Protein AF-A0A3D3P6A2-F1 (afdb_monomer)

Nearest PDB structures (foldseek):
  2dxl-assembly1_A  TM=8.281E-01  e=1.195E-01  Klebsiella aerogenes
  3d03-assembly1_A  TM=8.119E-01  e=1.120E-01  Klebsiella aerogenes
  2hy1-assembly1_A-2  TM=7.190E-01  e=7.952E-01  Mycobacterium tuberculosis H37Rv
  2kkn-assembly1_A  TM=6.035E-01  e=4.714E-01  Thermotoga maritima
  3ck2-assembly1_A  TM=6.013E-01  e=6.123E-01  Streptococcus pneumoniae TIGR4

Sequence (104 aa):
HQPIAGPYAIDNAEEVQKILSKYSDKVVIAMNGHTHIDLLTEIGGVQYLHINSASYHWLGSKYAHESYPSEVHAKHSALKYTSPYREALFTALTFDPKNRKIIV

Secondary structure (DSSP, 8-state):
---SSSTT--TTHHHHHHHHHTTTTT---EEE-SS-S-EEEEETTEEEEE----SEEE--GGG----S-HHHHHH-GGGGGEEE-SS------EEETTTTEEE-

pLDDT: mean 92.56, std 5.18, range [72.38, 98.5]

Structure (mmCIF, N/CA/C/O backbone):
data_AF-A0A3D3P6A2-F1
#
_entry.id   AF-A0A3D3P6A2-F1
#
loop_
_atom_site.group_PDB
_atom_site.id
_atom_site.type_symbol
_atom_site.label_atom_id
_atom_site.label_alt_id
_atom_site.label_comp_id
_atom_site.label_asym_id
_atom_site.label_entity_id
_atom_site.label_seq_id
_atom_site.pdbx_PDB_ins_code
_atom_site.Cartn_x
_atom_site.Cartn_y
_atom_site.Cartn_z
_atom_site.occupancy
_atom_site.B_iso_or_equiv
_atom_site.auth_seq_id
_atom_site.auth_comp_id
_atom_site.auth_asym_id
_atom_site.auth_atom_id
_atom_site.pdbx_PDB_model_num
ATOM 1 N N . HIS A 1 1 ? -1.151 6.816 2.078 1.00 81.62 1 HIS A N 1
ATOM 2 C CA . HIS A 1 1 ? -0.308 6.255 1.000 1.00 81.62 1 HIS A CA 1
ATOM 3 C C . HIS A 1 1 ? 0.888 5.536 1.605 1.00 81.62 1 HIS A C 1
ATOM 5 O O . HIS A 1 1 ? 0.892 4.317 1.517 1.00 81.62 1 HIS A O 1
ATOM 11 N N . GLN A 1 2 ? 1.811 6.243 2.275 1.00 92.50 2 GLN A N 1
ATOM 12 C CA . GLN A 1 2 ? 2.878 5.621 3.073 1.00 92.50 2 GLN A CA 1
ATOM 13 C C . GLN A 1 2 ? 2.297 4.782 4.228 1.00 92.50 2 GLN A C 1
ATOM 15 O O . GLN A 1 2 ? 1.266 5.183 4.786 1.00 92.50 2 GLN A O 1
ATOM 20 N N . PRO A 1 3 ? 2.924 3.656 4.600 1.00 94.56 3 PRO A N 1
ATOM 21 C CA . PRO A 1 3 ? 2.510 2.873 5.754 1.00 94.56 3 PRO A CA 1
ATOM 22 C C . PRO A 1 3 ? 2.682 3.583 7.096 1.00 94.56 3 PRO A C 1
ATOM 24 O O . PRO A 1 3 ? 3.611 4.361 7.303 1.00 94.56 3 PRO A O 1
ATOM 27 N N . ILE A 1 4 ? 1.786 3.261 8.029 1.00 96.31 4 ILE A N 1
ATOM 28 C CA . ILE A 1 4 ? 1.885 3.640 9.450 1.00 96.31 4 ILE A CA 1
ATOM 29 C C . ILE A 1 4 ? 2.440 2.472 10.278 1.00 96.31 4 ILE A C 1
ATOM 31 O O . ILE A 1 4 ? 2.986 2.683 11.351 1.00 96.31 4 ILE A O 1
ATOM 35 N N . ALA A 1 5 ? 2.318 1.242 9.784 1.00 96.38 5 ALA A N 1
ATOM 36 C CA . ALA A 1 5 ? 2.850 0.024 10.381 1.00 96.38 5 ALA A CA 1
ATOM 37 C C . ALA A 1 5 ? 3.531 -0.804 9.285 1.00 96.38 5 ALA A C 1
ATOM 39 O O . ALA A 1 5 ? 3.327 -0.533 8.105 1.00 96.38 5 ALA A O 1
ATOM 40 N N . GLY A 1 6 ? 4.325 -1.805 9.664 1.00 93.94 6 GLY A N 1
ATOM 41 C CA . GLY A 1 6 ? 4.994 -2.678 8.700 1.00 93.94 6 GLY A CA 1
ATOM 42 C C . GLY A 1 6 ? 6.211 -2.034 8.013 1.00 93.94 6 GLY A C 1
ATOM 43 O O . GLY A 1 6 ? 6.783 -1.070 8.527 1.00 93.94 6 GLY A O 1
ATOM 44 N N . PRO A 1 7 ? 6.667 -2.601 6.881 1.00 93.88 7 PRO A N 1
ATOM 45 C CA . PRO A 1 7 ? 7.880 -2.149 6.208 1.00 93.88 7 PRO A CA 1
ATOM 46 C C . PRO A 1 7 ? 7.700 -0.751 5.609 1.00 93.88 7 PRO A C 1
ATOM 48 O O . PRO A 1 7 ? 6.609 -0.397 5.171 1.00 93.8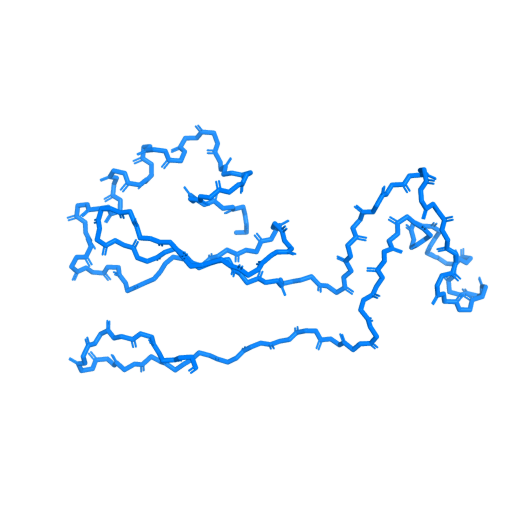8 7 PRO A O 1
ATOM 51 N N . TYR A 1 8 ? 8.788 0.023 5.552 1.00 92.69 8 TYR A N 1
ATOM 52 C CA . TYR A 1 8 ? 8.804 1.389 5.010 1.00 92.69 8 TYR A CA 1
ATOM 53 C C . TYR A 1 8 ? 7.763 2.320 5.654 1.00 92.69 8 TYR A C 1
ATOM 55 O O . TYR A 1 8 ? 7.171 3.155 4.974 1.00 92.69 8 TYR A O 1
ATOM 63 N N . ALA A 1 9 ? 7.498 2.175 6.953 1.00 95.88 9 ALA A N 1
ATOM 64 C CA . ALA A 1 9 ? 6.597 3.084 7.648 1.00 95.88 9 ALA A CA 1
ATOM 65 C C . ALA A 1 9 ? 7.146 4.524 7.682 1.00 95.88 9 ALA A C 1
ATOM 67 O O . ALA A 1 9 ? 8.345 4.748 7.527 1.00 95.88 9 ALA A O 1
ATOM 68 N N . ILE A 1 10 ? 6.256 5.496 7.888 1.00 96.62 10 ILE A N 1
ATOM 69 C CA . ILE A 1 10 ? 6.631 6.891 8.164 1.00 96.62 10 ILE A CA 1
ATOM 70 C C . ILE A 1 10 ? 7.545 6.996 9.395 1.00 96.62 10 ILE A C 1
ATOM 72 O O . ILE A 1 10 ? 7.416 6.214 10.337 1.00 96.62 10 ILE A O 1
ATOM 76 N N . ASP A 1 11 ? 8.406 8.013 9.423 1.00 97.88 11 ASP A N 1
ATOM 77 C CA . ASP A 1 11 ? 9.425 8.179 10.472 1.00 97.88 11 ASP A CA 1
ATOM 78 C C . ASP A 1 11 ? 8.842 8.253 11.893 1.00 97.88 11 ASP A C 1
ATOM 80 O O . ASP A 1 11 ? 9.443 7.760 12.845 1.00 97.88 11 ASP A O 1
ATOM 84 N N . ASN A 1 12 ? 7.647 8.829 12.053 1.00 97.94 12 ASN A N 1
ATOM 85 C CA . ASN A 1 12 ? 6.952 8.943 13.338 1.00 97.94 12 ASN A CA 1
ATOM 86 C C . ASN A 1 12 ? 5.840 7.893 13.529 1.00 97.94 12 ASN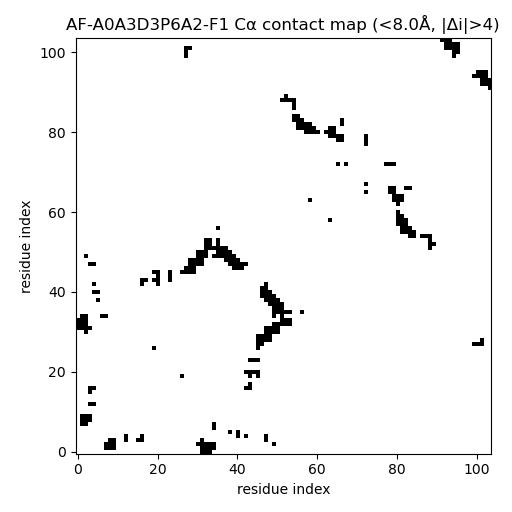 A C 1
ATOM 88 O O . ASN A 1 12 ? 4.870 8.131 14.253 1.00 97.94 12 ASN A O 1
ATOM 92 N N . ALA A 1 13 ? 5.970 6.723 12.894 1.00 97.62 13 ALA A N 1
ATOM 93 C CA . ALA A 1 13 ? 4.988 5.640 12.937 1.00 97.62 13 ALA A CA 1
ATOM 94 C C . ALA A 1 13 ? 4.536 5.289 14.362 1.00 97.62 13 ALA A C 1
ATOM 96 O O . ALA A 1 13 ? 3.336 5.223 14.622 1.00 97.62 13 ALA A O 1
ATOM 97 N N . GLU A 1 14 ? 5.469 5.133 15.303 1.00 97.94 14 GLU A N 1
ATOM 98 C CA . GLU A 1 14 ? 5.141 4.788 16.691 1.00 97.94 14 GLU A CA 1
ATOM 99 C C . GLU A 1 14 ? 4.285 5.851 17.395 1.00 97.94 14 GLU A C 1
ATOM 101 O O . GLU A 1 14 ? 3.417 5.521 18.204 1.00 97.94 14 GLU A O 1
ATOM 106 N N . GLU A 1 15 ? 4.512 7.135 17.111 1.00 98.50 15 GLU A N 1
ATOM 107 C CA . GLU A 1 15 ? 3.727 8.227 17.689 1.00 98.50 15 GLU A CA 1
ATOM 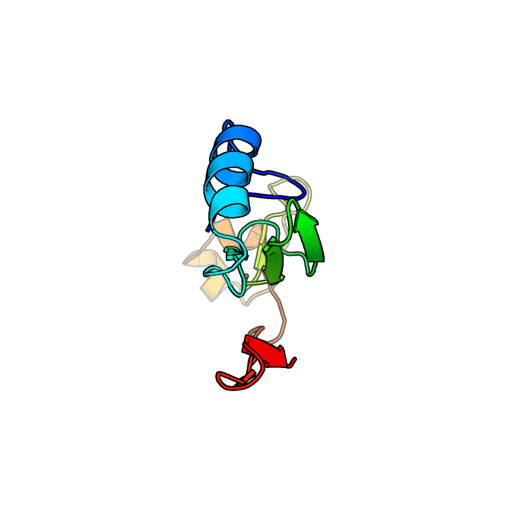108 C C . GLU A 1 15 ? 2.287 8.178 17.173 1.00 98.50 15 GLU A C 1
ATOM 110 O O . GLU A 1 15 ? 1.331 8.200 17.954 1.00 98.50 15 GLU A O 1
ATOM 115 N N . VAL A 1 16 ? 2.130 8.020 15.858 1.00 97.81 16 VAL A N 1
ATOM 116 C CA . VAL A 1 16 ? 0.818 7.901 15.218 1.00 97.81 16 VAL A CA 1
ATOM 117 C C . VAL A 1 16 ? 0.091 6.645 15.704 1.00 97.81 16 VAL A C 1
ATOM 119 O O . VAL A 1 16 ? -1.085 6.719 16.055 1.00 97.81 16 VAL A O 1
ATOM 122 N N . GLN A 1 17 ? 0.781 5.506 15.808 1.00 98.19 17 GLN A N 1
ATOM 123 C CA . GLN A 1 17 ? 0.226 4.266 16.360 1.00 98.19 17 GLN A CA 1
ATOM 124 C C . GLN A 1 17 ? -0.262 4.461 17.798 1.00 98.19 17 GLN A C 1
ATOM 126 O O . GLN A 1 17 ? -1.379 4.056 18.116 1.00 98.19 17 GLN A O 1
ATOM 131 N N . LYS A 1 18 ? 0.510 5.137 18.662 1.00 98.31 18 LYS A N 1
ATOM 132 C CA . LYS A 1 18 ? 0.088 5.456 20.038 1.0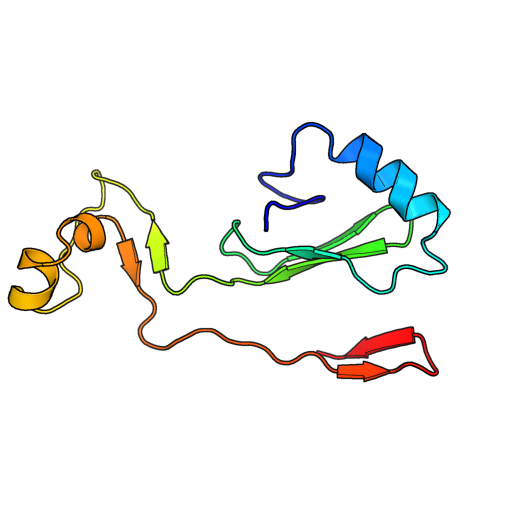0 98.31 18 LYS A CA 1
ATOM 133 C C . LYS A 1 18 ? -1.171 6.320 20.065 1.00 98.31 18 LYS A C 1
ATOM 135 O O . LYS A 1 18 ? -2.029 6.104 20.919 1.00 98.31 18 LYS A O 1
ATOM 140 N N . ILE A 1 19 ? -1.304 7.286 19.154 1.00 97.75 19 ILE A N 1
ATOM 141 C CA . ILE A 1 19 ? -2.513 8.117 19.044 1.00 97.75 19 ILE A CA 1
ATOM 142 C C . ILE A 1 19 ? -3.707 7.264 18.603 1.00 97.75 19 ILE A C 1
ATOM 144 O O . ILE A 1 19 ? -4.752 7.315 19.247 1.00 97.75 19 ILE A O 1
ATOM 148 N N . LEU A 1 20 ? -3.551 6.456 17.552 1.00 97.44 20 LEU A N 1
ATOM 149 C CA . LEU A 1 20 ? -4.624 5.617 17.010 1.00 97.44 20 LEU A CA 1
ATOM 150 C C . LEU A 1 20 ? -5.082 4.546 18.005 1.00 97.44 20 LEU A C 1
ATOM 152 O O . LEU A 1 20 ? -6.281 4.325 18.152 1.00 97.44 20 LEU A O 1
ATOM 156 N N . SER A 1 21 ? -4.149 3.953 18.750 1.00 97.44 21 SER A N 1
ATOM 157 C CA . SER A 1 21 ? -4.434 2.919 19.753 1.00 97.44 21 SER A CA 1
ATOM 158 C C . SER A 1 21 ? -5.369 3.413 20.863 1.00 97.44 21 SER A C 1
ATOM 160 O O . SER A 1 21 ? -6.192 2.647 21.359 1.00 97.44 21 SER A O 1
ATOM 162 N N . LYS A 1 22 ? -5.299 4.705 21.230 1.00 98.19 22 LYS A N 1
ATOM 163 C CA . LYS A 1 22 ? -6.209 5.327 22.219 1.00 98.19 22 LYS A CA 1
ATOM 164 C C . LYS A 1 22 ? -7.665 5.373 21.754 1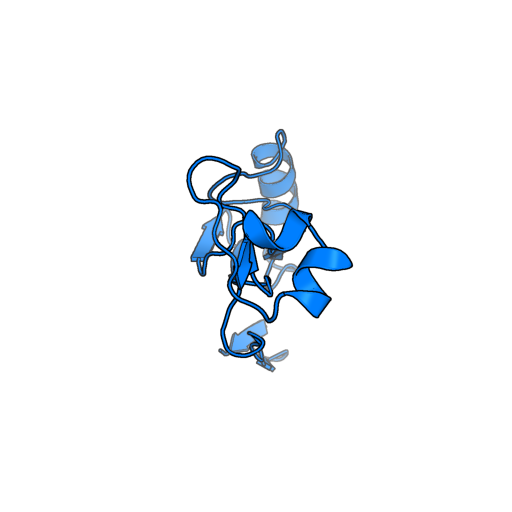.00 98.19 22 LYS A C 1
ATOM 166 O O . LYS A 1 22 ? -8.552 5.565 22.577 1.00 98.19 22 LYS A O 1
ATOM 171 N N . TYR A 1 23 ? -7.885 5.239 20.451 1.00 96.69 23 TYR A N 1
ATOM 172 C CA . TYR A 1 23 ? -9.189 5.271 19.804 1.00 96.69 23 TYR A CA 1
ATOM 173 C C . TYR A 1 23 ? -9.423 3.997 18.984 1.00 96.69 23 TYR A C 1
ATOM 175 O O . TYR A 1 23 ? -10.125 4.033 17.973 1.00 96.69 23 TYR A O 1
ATOM 183 N N . SER A 1 24 ? -8.829 2.867 19.379 1.00 95.38 24 SER A N 1
ATOM 184 C CA . SER A 1 24 ? -9.048 1.566 18.724 1.00 95.38 24 SER A CA 1
ATOM 185 C C . SER A 1 24 ? -10.522 1.151 18.754 1.00 95.38 24 SER A C 1
ATOM 187 O O . SER A 1 24 ? -11.034 0.543 17.820 1.00 95.38 24 SER A O 1
ATOM 189 N N . ASP A 1 25 ? -11.269 1.620 19.752 1.00 93.75 25 ASP A N 1
ATOM 190 C CA . ASP A 1 25 ? -12.723 1.532 19.822 1.00 93.75 25 ASP A CA 1
ATOM 191 C C . ASP A 1 25 ? -13.444 2.425 18.804 1.00 93.75 25 ASP A C 1
ATOM 193 O O . ASP A 1 25 ? -14.666 2.409 18.760 1.00 93.75 25 ASP A O 1
ATOM 197 N N . LYS A 1 26 ? -12.759 3.182 17.948 1.00 93.38 26 LYS A N 1
ATOM 198 C CA . LYS A 1 26 ? -13.349 4.026 16.888 1.00 93.38 26 LYS A CA 1
ATOM 199 C C . LYS A 1 26 ? -12.712 3.791 15.521 1.00 93.38 26 LYS A C 1
ATOM 201 O O . LYS A 1 26 ? -13.355 4.042 14.506 1.00 93.38 26 LYS A O 1
ATOM 206 N N . VAL A 1 27 ? -11.489 3.268 15.484 1.00 93.81 27 VAL A N 1
ATOM 207 C CA . VAL A 1 27 ? -10.771 2.931 14.253 1.00 93.81 27 VAL A CA 1
ATOM 208 C C . VAL A 1 27 ? -11.048 1.476 13.887 1.00 93.81 27 VAL A C 1
ATOM 210 O O . VAL A 1 27 ? -10.733 0.571 14.645 1.00 93.81 27 VAL A O 1
ATOM 213 N N . VAL A 1 28 ? -11.637 1.243 12.713 1.00 92.50 28 VAL A N 1
ATOM 214 C CA . VAL A 1 28 ? -11.908 -0.120 12.219 1.00 92.50 28 VAL A CA 1
ATOM 215 C C . VAL A 1 28 ? -10.676 -0.708 11.529 1.00 92.50 28 VAL A C 1
ATOM 217 O O . VAL A 1 28 ? -10.321 -1.858 11.761 1.00 92.50 28 VAL A O 1
ATOM 220 N N . ILE A 1 29 ? -10.028 0.082 10.670 1.00 93.25 29 ILE A N 1
ATOM 221 C CA . ILE A 1 29 ? -8.843 -0.317 9.909 1.00 93.25 29 ILE A CA 1
ATOM 222 C C . ILE A 1 29 ? -8.085 0.930 9.440 1.00 93.25 29 ILE A C 1
ATOM 224 O O . ILE A 1 29 ? -8.696 1.952 9.123 1.00 93.25 29 ILE A O 1
ATOM 228 N N . ALA A 1 30 ? -6.762 0.843 9.365 1.00 94.38 30 ALA A N 1
ATOM 229 C CA . ALA A 1 30 ? -5.895 1.812 8.709 1.00 94.38 30 ALA A CA 1
ATOM 230 C C . ALA A 1 30 ? -5.294 1.168 7.454 1.00 94.38 30 ALA A C 1
ATOM 232 O O . ALA A 1 30 ? -4.603 0.156 7.539 1.00 94.38 30 ALA A O 1
ATOM 233 N N . MET A 1 31 ? -5.558 1.744 6.281 1.00 92.81 31 MET A N 1
ATOM 234 C CA . MET A 1 31 ? -5.143 1.166 4.999 1.00 92.81 31 MET A CA 1
ATOM 235 C C . MET A 1 31 ? -4.042 1.989 4.341 1.00 92.81 31 MET A C 1
ATOM 237 O O . MET A 1 31 ? -4.065 3.223 4.362 1.00 92.81 31 MET A O 1
ATOM 241 N N . ASN A 1 32 ? -3.084 1.306 3.725 1.00 91.88 32 ASN A N 1
ATOM 242 C CA . ASN A 1 32 ? -2.024 1.926 2.950 1.00 91.88 32 ASN A CA 1
ATOM 243 C C . ASN A 1 32 ? -1.706 1.133 1.673 1.00 91.88 32 ASN A C 1
ATOM 245 O O . ASN A 1 32 ? -2.167 0.011 1.472 1.00 91.88 32 ASN A O 1
ATOM 249 N N . GLY A 1 33 ? -0.934 1.786 0.807 1.00 84.88 33 GLY A N 1
ATOM 250 C CA . GLY A 1 33 ? -0.341 1.188 -0.381 1.00 84.88 33 GLY A CA 1
ATOM 251 C C . GLY A 1 33 ? 1.173 1.346 -0.307 1.00 84.88 33 GLY A C 1
ATOM 252 O O . GLY A 1 33 ? 1.766 1.146 0.749 1.00 84.88 33 GLY A O 1
ATOM 253 N N . HIS A 1 34 ? 1.801 1.771 -1.406 1.00 89.44 34 HIS A N 1
ATOM 254 C CA . HIS A 1 34 ? 3.222 2.165 -1.486 1.00 89.44 34 HIS A CA 1
ATOM 255 C C . HIS A 1 34 ? 4.250 1.028 -1.365 1.00 89.44 34 HIS A C 1
ATOM 257 O O . HIS A 1 34 ? 5.265 1.043 -2.048 1.00 89.44 34 HIS A O 1
ATOM 263 N N . THR A 1 35 ? 3.982 0.017 -0.546 1.00 88.81 35 THR A N 1
ATOM 264 C CA . THR A 1 35 ? 4.916 -1.092 -0.285 1.00 88.81 35 THR A CA 1
ATOM 265 C C . THR A 1 35 ? 4.838 -2.224 -1.303 1.00 88.81 35 THR A C 1
ATOM 267 O O . THR A 1 35 ? 5.734 -3.059 -1.337 1.00 88.81 35 THR A O 1
ATOM 270 N N . HIS A 1 36 ? 3.806 -2.229 -2.157 1.00 89.06 36 HIS A N 1
ATOM 271 C CA . HIS A 1 36 ? 3.586 -3.227 -3.215 1.00 89.06 36 HIS A CA 1
ATOM 272 C C . HIS A 1 36 ? 3.507 -4.665 -2.666 1.00 89.06 36 HIS A C 1
ATOM 274 O O . HIS A 1 36 ? 3.938 -5.614 -3.318 1.00 89.06 36 HIS A O 1
ATOM 280 N N . ILE A 1 37 ? 2.970 -4.813 -1.454 1.00 88.75 37 ILE A N 1
ATOM 281 C CA . ILE A 1 37 ? 2.754 -6.091 -0.773 1.00 88.75 37 ILE A CA 1
ATOM 282 C C . ILE A 1 37 ? 1.338 -6.143 -0.212 1.00 88.75 37 ILE A C 1
ATOM 284 O O . ILE A 1 37 ? 0.729 -5.100 0.039 1.00 88.75 37 ILE A O 1
ATOM 288 N N . ASP A 1 38 ? 0.884 -7.358 0.065 1.00 91.31 38 ASP A N 1
ATOM 289 C CA . ASP A 1 38 ? -0.288 -7.605 0.892 1.00 91.31 38 ASP A CA 1
ATOM 290 C C . ASP A 1 38 ? 0.177 -7.995 2.299 1.00 91.31 38 ASP A C 1
ATOM 292 O O . ASP A 1 38 ? 0.957 -8.932 2.480 1.00 91.31 38 ASP A O 1
ATOM 296 N N . LEU A 1 39 ? -0.263 -7.238 3.301 1.00 92.31 39 LEU A N 1
ATOM 297 C CA . LEU A 1 39 ? 0.091 -7.462 4.703 1.00 92.31 39 LEU A CA 1
ATOM 298 C C . LEU A 1 39 ? -1.043 -6.970 5.593 1.00 92.31 39 LEU A C 1
ATOM 300 O O . LEU A 1 39 ? -1.475 -5.829 5.468 1.00 92.31 39 LEU A O 1
ATOM 304 N N . LEU A 1 40 ? -1.469 -7.799 6.539 1.00 93.00 40 LEU A N 1
ATOM 305 C CA . LEU A 1 40 ? -2.360 -7.399 7.620 1.00 93.00 40 LEU A CA 1
ATOM 306 C C . LEU A 1 40 ? -1.627 -7.583 8.947 1.00 93.00 40 LEU A C 1
ATOM 308 O O . LEU A 1 40 ? -1.116 -8.665 9.228 1.00 93.00 40 LEU A O 1
ATOM 312 N N . THR A 1 41 ? -1.557 -6.523 9.747 1.00 94.56 41 THR A N 1
ATOM 313 C CA . THR A 1 41 ? -0.950 -6.553 11.083 1.00 94.56 41 THR A CA 1
ATOM 314 C C . THR A 1 41 ? -1.798 -5.772 12.078 1.00 94.56 41 THR A C 1
ATOM 316 O O . THR A 1 41 ? -2.495 -4.835 11.699 1.00 94.56 41 THR A O 1
ATOM 319 N N . GLU A 1 42 ? -1.729 -6.134 13.355 1.00 95.38 42 GLU A N 1
ATOM 320 C CA . GLU A 1 42 ? -2.460 -5.461 14.427 1.00 95.38 42 GLU A CA 1
ATOM 321 C C . GLU A 1 42 ? -1.484 -4.809 15.408 1.00 95.38 42 GLU A C 1
ATOM 323 O O . GLU A 1 42 ? -0.571 -5.459 15.917 1.00 95.38 42 GLU A O 1
ATOM 328 N N . ILE A 1 43 ? -1.686 -3.520 15.693 1.00 96.94 43 ILE A N 1
ATOM 329 C CA . ILE A 1 43 ? -0.912 -2.777 16.696 1.00 96.94 43 ILE A CA 1
ATOM 330 C C . ILE A 1 43 ? -1.885 -1.983 17.564 1.00 96.94 43 ILE A C 1
ATOM 332 O O . ILE A 1 43 ? -2.684 -1.200 17.054 1.00 96.94 43 ILE A O 1
ATOM 336 N N . GLY A 1 44 ? -1.832 -2.197 18.883 1.00 96.25 44 GLY A N 1
ATOM 337 C CA . GLY A 1 44 ? -2.645 -1.454 19.853 1.00 96.25 44 GLY A CA 1
ATOM 338 C C . GLY A 1 44 ? -4.158 -1.542 19.614 1.00 96.25 44 GLY A C 1
ATOM 339 O O . GLY A 1 44 ? -4.878 -0.573 19.852 1.00 96.25 44 GLY A O 1
ATOM 340 N N . GLY A 1 45 ? -4.630 -2.691 19.117 1.00 95.06 45 GLY A N 1
ATOM 341 C CA . GLY A 1 45 ? -6.038 -2.942 18.799 1.00 95.06 45 GLY A CA 1
ATOM 342 C C . GLY A 1 45 ? -6.512 -2.347 17.469 1.00 95.06 45 GLY A C 1
ATOM 343 O O . GLY A 1 45 ? -7.706 -2.385 17.186 1.00 95.06 45 GLY A O 1
ATOM 344 N N . VAL A 1 46 ? -5.612 -1.787 16.653 1.00 95.75 46 VAL A N 1
ATOM 345 C CA . VAL A 1 46 ? -5.921 -1.260 15.317 1.00 95.75 46 VAL A CA 1
ATOM 346 C C . VAL A 1 46 ? -5.354 -2.191 14.249 1.00 95.75 46 VAL A C 1
ATOM 348 O O . VAL A 1 46 ? -4.174 -2.539 14.285 1.00 95.75 46 VAL A O 1
ATOM 351 N N . GLN A 1 47 ? -6.191 -2.565 13.279 1.00 94.25 47 GLN A N 1
ATOM 352 C CA . GLN A 1 47 ? -5.784 -3.328 12.097 1.00 94.25 47 GLN A CA 1
ATOM 353 C C . GLN A 1 47 ? -5.123 -2.404 11.067 1.00 94.25 47 GLN A C 1
ATOM 355 O O . GLN A 1 47 ? -5.702 -1.387 10.684 1.00 94.25 47 GLN A O 1
ATOM 360 N N . TYR A 1 48 ? -3.943 -2.774 10.580 1.00 95.38 48 TYR A N 1
ATOM 361 C CA . TYR A 1 48 ? -3.202 -2.081 9.530 1.00 95.38 48 TYR A CA 1
ATOM 362 C C . TYR A 1 48 ? -3.085 -2.982 8.307 1.00 95.38 48 TYR A C 1
ATOM 364 O O . TYR A 1 48 ? -2.429 -4.022 8.357 1.00 95.38 48 TYR A O 1
ATOM 372 N N . LEU A 1 49 ? -3.714 -2.567 7.211 1.00 93.50 49 LEU A N 1
ATOM 373 C CA . LEU A 1 49 ? -3.744 -3.308 5.957 1.00 93.50 49 LEU A CA 1
ATOM 374 C C . LEU A 1 49 ? -2.899 -2.604 4.895 1.00 93.50 49 LEU A C 1
ATOM 376 O O . LEU A 1 49 ? -3.130 -1.442 4.556 1.00 93.50 49 LEU A O 1
ATOM 380 N N . HIS A 1 50 ? -1.945 -3.345 4.354 1.00 93.25 50 HIS A N 1
ATOM 381 C CA . HIS A 1 50 ? -1.227 -3.034 3.133 1.00 93.25 50 HIS A CA 1
ATOM 382 C C . HIS A 1 50 ? -1.941 -3.762 2.009 1.00 93.25 50 HIS A C 1
ATOM 384 O O . HIS A 1 50 ? -2.156 -4.972 2.096 1.00 93.25 50 HIS A O 1
ATOM 390 N N . ILE A 1 51 ? -2.311 -3.013 0.980 1.00 90.31 51 ILE A N 1
ATOM 391 C CA . ILE A 1 51 ? -2.827 -3.574 -0.262 1.00 90.31 51 ILE A CA 1
ATOM 392 C C . ILE A 1 51 ? -1.765 -3.334 -1.321 1.00 90.31 51 ILE A C 1
ATOM 394 O O . ILE A 1 51 ? -1.243 -2.217 -1.442 1.00 90.31 51 ILE A O 1
ATOM 398 N N . ASN A 1 52 ? -1.486 -4.351 -2.128 1.00 88.50 52 ASN A N 1
ATOM 399 C CA . ASN A 1 52 ? -0.696 -4.207 -3.337 1.00 88.50 52 ASN A CA 1
ATOM 400 C C . ASN A 1 52 ? -1.427 -3.299 -4.344 1.00 88.50 52 ASN A C 1
ATOM 402 O O . ASN A 1 52 ? -2.169 -3.739 -5.217 1.00 88.50 52 ASN A O 1
ATOM 406 N N . SER A 1 53 ? -1.251 -1.990 -4.169 1.00 73.81 53 SER A N 1
ATOM 407 C CA . SER A 1 53 ? -2.048 -0.947 -4.815 1.00 73.81 53 SER A CA 1
ATOM 408 C C . SER A 1 53 ? -1.369 -0.350 -6.051 1.00 73.81 53 SER A C 1
ATOM 410 O O . SER A 1 53 ? -1.579 0.826 -6.356 1.00 73.81 53 SER A O 1
ATOM 412 N N . ALA A 1 54 ? -0.475 -1.091 -6.701 1.00 75.75 54 ALA A N 1
ATOM 413 C CA . ALA A 1 54 ? 0.341 -0.576 -7.792 1.00 75.75 54 ALA A CA 1
ATOM 414 C C . ALA A 1 54 ? -0.024 -1.236 -9.122 1.00 75.75 54 ALA A C 1
ATOM 416 O O . ALA A 1 54 ? -0.303 -2.428 -9.178 1.00 75.75 54 ALA A O 1
ATOM 417 N N . SER A 1 55 ? 0.044 -0.481 -10.218 1.00 80.00 55 SER A N 1
ATOM 418 C CA . SER A 1 55 ? -0.043 -1.053 -11.571 1.00 80.00 55 SER A CA 1
ATOM 419 C C . SER A 1 55 ? 1.281 -1.685 -12.027 1.00 80.00 55 SER A C 1
ATOM 421 O O . SER A 1 55 ? 1.320 -2.379 -13.040 1.00 80.00 55 SER A O 1
ATOM 423 N N . TYR A 1 56 ? 2.371 -1.442 -11.291 1.00 85.81 56 TYR A N 1
ATOM 424 C CA . TYR A 1 56 ? 3.719 -1.906 -11.605 1.00 85.81 56 TYR A CA 1
ATOM 425 C C . TYR A 1 56 ? 4.618 -1.914 -10.362 1.00 85.81 56 TYR A C 1
ATOM 427 O O . TYR A 1 56 ? 4.357 -1.200 -9.400 1.00 85.81 56 TYR A O 1
ATOM 435 N N . HIS A 1 57 ? 5.727 -2.650 -10.400 1.00 89.00 57 HIS A N 1
ATOM 436 C CA . HIS A 1 57 ? 6.819 -2.553 -9.429 1.00 89.00 57 HIS A CA 1
ATOM 437 C C . HIS A 1 57 ? 8.019 -1.817 -10.038 1.00 89.00 57 HIS A C 1
ATOM 439 O O . HIS A 1 57 ? 8.429 -2.133 -11.151 1.00 89.00 57 HIS A O 1
ATOM 445 N N . TRP A 1 58 ? 8.595 -0.836 -9.338 1.00 90.44 58 TRP A N 1
ATOM 446 C CA . TRP A 1 58 ? 9.789 -0.130 -9.818 1.00 90.44 58 TRP A CA 1
ATOM 447 C C . TRP A 1 58 ? 11.058 -0.896 -9.438 1.00 90.44 58 TRP A C 1
ATOM 449 O O . TRP A 1 58 ? 11.387 -1.006 -8.262 1.00 90.44 58 TRP A O 1
ATOM 459 N N . LEU A 1 59 ? 11.786 -1.411 -10.428 1.00 92.25 59 LEU A N 1
ATOM 460 C CA . LEU A 1 59 ? 12.985 -2.229 -10.218 1.00 92.25 59 LEU A CA 1
ATOM 461 C C . LEU A 1 59 ? 14.290 -1.440 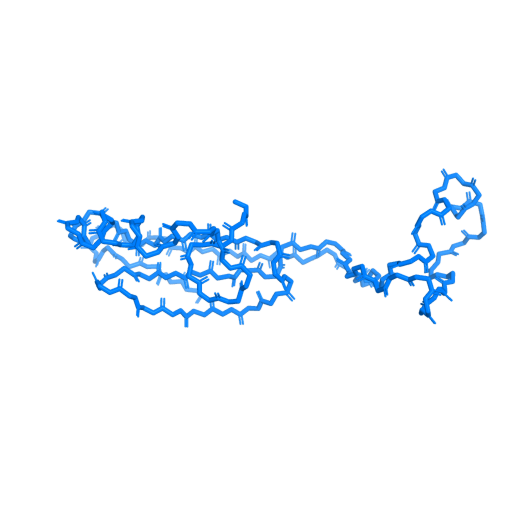-10.421 1.00 92.25 59 LEU A C 1
ATOM 463 O O . LEU A 1 59 ? 15.352 -1.853 -9.954 1.00 92.25 59 LEU A O 1
ATOM 467 N N . GLY A 1 60 ? 14.228 -0.286 -11.088 1.00 94.31 60 GLY A N 1
ATOM 468 C CA . GLY A 1 60 ? 15.399 0.547 -11.364 1.00 94.31 60 GLY A CA 1
ATOM 469 C C . GLY A 1 60 ? 16.268 0.039 -12.520 1.00 94.31 60 GLY A C 1
ATOM 470 O O . GLY A 1 60 ? 15.968 -0.952 -13.184 1.00 94.31 60 GLY A O 1
ATOM 471 N N . SER A 1 61 ? 17.362 0.756 -12.792 1.00 95.62 61 SER A N 1
ATOM 472 C CA . SER A 1 61 ? 18.174 0.586 -14.011 1.00 95.62 61 SER A CA 1
ATOM 473 C C . SER A 1 61 ? 18.831 -0.785 -14.155 1.00 95.62 61 SER A C 1
ATOM 475 O O . SER A 1 61 ? 18.992 -1.258 -15.277 1.00 95.62 61 SER A O 1
ATOM 477 N N . LYS A 1 62 ? 19.168 -1.445 -13.040 1.00 97.12 62 LYS A N 1
ATOM 478 C CA . LYS A 1 62 ? 19.773 -2.786 -13.034 1.00 97.12 62 LYS A CA 1
ATOM 479 C C . LYS A 1 62 ? 18.894 -3.835 -13.726 1.00 97.12 62 LYS A C 1
ATOM 481 O O . LYS A 1 62 ? 19.425 -4.777 -14.303 1.00 97.12 62 LYS A O 1
ATOM 486 N N . TYR A 1 63 ? 17.575 -3.669 -13.663 1.00 96.06 63 TYR A N 1
ATOM 487 C CA . TYR A 1 63 ? 16.597 -4.612 -14.206 1.00 96.06 63 TYR A CA 1
ATOM 488 C C . TYR A 1 63 ? 15.814 -4.002 -15.375 1.00 96.06 63 TYR A C 1
ATOM 490 O O . TYR A 1 63 ? 14.650 -4.338 -15.581 1.00 96.06 63 TYR A O 1
ATOM 498 N N . ALA A 1 64 ? 16.427 -3.068 -16.110 1.00 95.88 64 ALA A N 1
ATOM 499 C CA . ALA A 1 64 ? 15.753 -2.389 -17.204 1.00 95.88 64 ALA A CA 1
ATOM 500 C C . ALA A 1 64 ? 15.326 -3.378 -18.305 1.00 95.88 64 ALA A C 1
ATOM 502 O O . ALA A 1 64 ? 16.159 -4.110 -18.839 1.00 95.88 64 ALA A O 1
ATOM 503 N N . HIS A 1 65 ? 14.042 -3.378 -18.658 1.00 95.38 65 HIS A N 1
ATOM 504 C CA . HIS A 1 65 ? 13.459 -4.263 -19.664 1.00 95.38 65 HIS A CA 1
ATOM 505 C C . HIS A 1 65 ? 12.235 -3.623 -20.332 1.00 95.38 65 HIS A C 1
ATOM 507 O O . HIS A 1 65 ? 11.374 -3.049 -19.664 1.00 95.38 65 HIS A O 1
ATOM 513 N N . GLU A 1 66 ? 12.120 -3.741 -21.655 1.00 95.38 66 GLU A N 1
ATOM 514 C CA . GLU A 1 66 ? 10.989 -3.186 -22.402 1.00 95.38 66 GLU A CA 1
ATOM 515 C C . GLU A 1 66 ? 9.798 -4.154 -22.435 1.00 95.38 66 GLU A C 1
ATOM 517 O O . GLU A 1 66 ? 9.67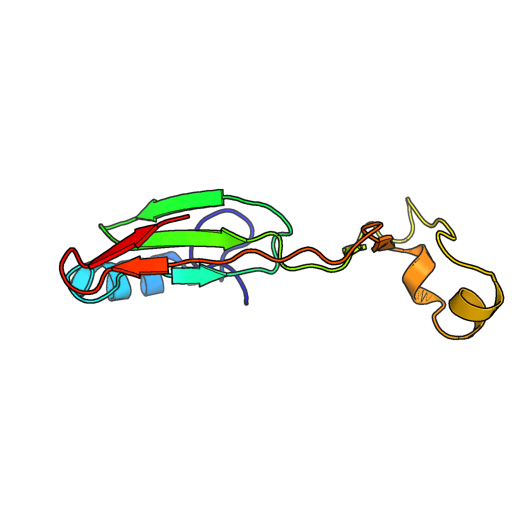8 -5.010 -23.303 1.00 95.38 66 GLU A O 1
ATOM 522 N N . SER A 1 67 ? 8.877 -3.992 -21.482 1.00 92.69 67 SER A N 1
ATOM 523 C CA . SER A 1 67 ? 7.690 -4.859 -21.329 1.00 92.69 67 SER A CA 1
ATOM 524 C C . SER A 1 67 ? 6.463 -4.435 -22.167 1.00 92.69 67 SER A C 1
ATOM 526 O O . SER A 1 67 ? 5.381 -4.986 -21.995 1.00 92.69 67 SER A O 1
ATOM 528 N N . TYR A 1 68 ? 6.611 -3.449 -23.057 1.00 93.50 68 TYR A N 1
ATOM 529 C CA . TYR A 1 68 ? 5.546 -2.853 -23.882 1.00 93.50 68 TYR A CA 1
ATOM 530 C C . TYR A 1 68 ? 6.071 -2.626 -25.311 1.00 93.50 68 TYR A C 1
ATOM 532 O O . TYR A 1 68 ? 7.288 -2.638 -25.499 1.00 93.50 68 TYR A O 1
ATOM 540 N N . PRO A 1 69 ? 5.205 -2.380 -26.315 1.00 96.44 69 PRO A N 1
ATOM 541 C CA . PRO A 1 69 ? 5.649 -2.005 -27.658 1.00 96.44 69 PRO A CA 1
ATOM 542 C C . PRO A 1 69 ? 6.588 -0.788 -27.660 1.00 96.44 69 PRO A C 1
ATOM 544 O O . PRO A 1 69 ? 6.441 0.127 -26.844 1.00 96.44 69 PRO A O 1
ATOM 547 N N . SER A 1 70 ? 7.525 -0.745 -28.608 1.00 96.56 70 SER A N 1
ATOM 548 C CA . SER A 1 70 ? 8.559 0.300 -28.701 1.00 96.56 70 SER A CA 1
ATOM 549 C C . SER A 1 70 ? 7.985 1.719 -28.797 1.00 96.56 70 SER A C 1
ATOM 551 O O . SER A 1 70 ? 8.525 2.651 -28.207 1.00 96.56 70 SER A O 1
ATOM 553 N N . GLU A 1 71 ? 6.846 1.890 -29.468 1.00 97.81 71 GLU A N 1
ATOM 554 C CA . GLU A 1 71 ? 6.111 3.159 -29.556 1.00 97.81 71 GLU A CA 1
ATOM 555 C C . GLU A 1 71 ? 5.622 3.688 -28.196 1.00 97.81 71 GLU A C 1
ATOM 557 O O . GLU A 1 71 ? 5.534 4.903 -27.999 1.00 97.81 71 GLU A O 1
ATOM 562 N N . VAL A 1 72 ? 5.340 2.793 -27.242 1.00 96.75 72 VAL A N 1
ATOM 563 C CA . VAL A 1 72 ? 4.961 3.152 -25.870 1.00 96.75 72 VAL A CA 1
ATOM 564 C C . VAL A 1 72 ? 6.200 3.587 -25.091 1.00 96.75 72 VAL A C 1
ATOM 566 O O . VAL A 1 72 ? 6.182 4.644 -24.461 1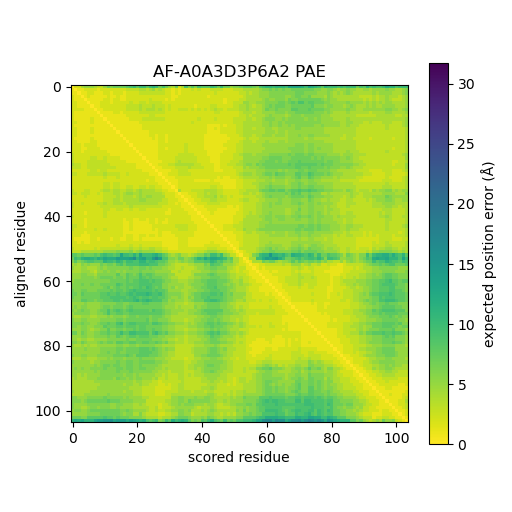.00 96.75 72 VAL A O 1
ATOM 569 N N . HIS A 1 73 ? 7.301 2.834 -25.180 1.00 96.69 73 HIS A N 1
ATOM 570 C CA . HIS A 1 73 ? 8.569 3.190 -24.522 1.00 96.69 73 HIS A CA 1
ATOM 571 C C . HIS A 1 73 ? 9.179 4.480 -25.068 1.00 96.69 73 HIS A C 1
ATOM 573 O O . HIS A 1 73 ? 9.730 5.263 -24.297 1.00 96.69 73 HIS A O 1
ATOM 579 N N . ALA A 1 74 ? 9.015 4.766 -26.361 1.00 96.94 74 ALA A N 1
ATOM 580 C CA . ALA A 1 74 ? 9.444 6.029 -26.958 1.00 96.94 74 ALA A CA 1
ATOM 581 C C . ALA A 1 74 ? 8.757 7.244 -26.306 1.00 96.94 74 ALA A C 1
ATOM 583 O O . ALA A 1 74 ? 9.389 8.282 -26.114 1.00 96.94 74 ALA A O 1
ATOM 584 N N . LYS A 1 75 ? 7.479 7.108 -25.923 1.00 98.00 75 LYS A N 1
ATOM 585 C CA . LYS A 1 75 ? 6.710 8.147 -25.212 1.00 98.00 75 LYS A CA 1
ATOM 586 C C . LYS A 1 75 ? 6.952 8.134 -23.699 1.00 98.00 75 LYS A C 1
ATOM 588 O O . LYS A 1 75 ? 6.854 9.174 -23.053 1.00 98.00 75 LYS A O 1
ATOM 593 N N . HIS A 1 76 ? 7.263 6.967 -23.135 1.00 96.44 76 HIS A N 1
ATOM 594 C CA . HIS A 1 76 ? 7.345 6.728 -21.694 1.00 96.44 76 HIS A CA 1
ATOM 595 C C . HIS A 1 76 ? 8.598 5.921 -21.327 1.00 96.44 76 HIS A C 1
ATOM 597 O O . HIS A 1 76 ? 8.521 4.804 -20.818 1.00 96.44 76 HIS A O 1
ATOM 603 N N . SER A 1 77 ? 9.774 6.506 -21.547 1.00 95.31 77 SER A N 1
ATOM 604 C CA . SER A 1 77 ? 11.067 5.815 -21.414 1.00 95.31 77 SER A CA 1
ATOM 605 C C . SER A 1 77 ? 11.368 5.268 -20.014 1.00 95.31 77 SER A C 1
ATOM 607 O O . SER A 1 77 ? 12.193 4.367 -19.869 1.00 95.31 77 SER A O 1
ATOM 609 N N . ALA A 1 78 ? 10.702 5.786 -18.977 1.00 95.62 78 ALA A N 1
ATOM 610 C CA . ALA A 1 78 ? 10.827 5.300 -17.606 1.00 95.62 78 ALA A CA 1
ATOM 611 C C . ALA A 1 78 ? 10.167 3.928 -17.381 1.00 95.62 78 ALA A C 1
ATOM 613 O O . ALA A 1 78 ? 10.543 3.236 -16.437 1.00 95.62 78 ALA A O 1
ATOM 614 N N . LEU A 1 79 ? 9.235 3.499 -18.247 1.00 95.19 79 LEU A N 1
ATOM 615 C CA . LEU A 1 79 ? 8.557 2.203 -18.110 1.00 95.19 79 LEU A CA 1
ATOM 616 C C . LEU A 1 79 ? 9.526 1.028 -18.176 1.00 95.19 79 LEU A C 1
ATOM 618 O O . LEU A 1 79 ? 9.257 -0.009 -17.572 1.00 95.19 79 LEU A O 1
ATOM 622 N N . LYS A 1 80 ? 10.680 1.192 -18.830 1.00 96.31 80 LYS A N 1
ATOM 623 C CA . LYS A 1 80 ? 11.717 0.159 -18.842 1.00 96.31 80 LYS A CA 1
ATOM 624 C C . LYS A 1 80 ? 12.252 -0.173 -17.449 1.00 96.31 80 LYS A C 1
ATOM 626 O O . LYS A 1 80 ? 12.782 -1.253 -17.258 1.00 96.31 80 LYS A O 1
ATOM 631 N N . TYR A 1 81 ? 12.116 0.724 -16.470 1.00 96.69 81 TYR A N 1
ATOM 632 C CA . TYR A 1 81 ? 12.529 0.490 -15.081 1.00 96.69 81 TYR A CA 1
ATOM 633 C C . TYR A 1 81 ? 11.429 -0.148 -14.226 1.00 96.69 81 TYR A C 1
ATOM 635 O O . TYR A 1 81 ? 11.584 -0.260 -13.007 1.00 96.69 81 TYR A O 1
ATOM 643 N N . THR A 1 82 ? 10.310 -0.531 -14.843 1.00 94.00 82 THR A N 1
ATOM 644 C CA . THR A 1 82 ? 9.140 -1.079 -14.162 1.00 94.00 82 THR A CA 1
ATOM 645 C C . THR A 1 82 ? 8.863 -2.516 -14.592 1.00 94.00 82 THR A C 1
ATOM 647 O O . THR A 1 82 ? 9.107 -2.904 -15.732 1.00 94.00 82 THR A O 1
ATOM 650 N N . SER A 1 83 ? 8.306 -3.298 -13.673 1.00 92.56 83 SER A N 1
ATOM 651 C CA . SER A 1 83 ? 7.662 -4.578 -13.944 1.00 92.56 83 SER A CA 1
ATOM 652 C C . SER A 1 83 ? 6.151 -4.384 -13.801 1.00 92.56 83 SER A C 1
ATOM 654 O O . SER A 1 83 ? 5.653 -4.330 -12.674 1.00 92.56 83 SER A O 1
ATOM 656 N N . PRO A 1 84 ? 5.423 -4.161 -14.909 1.00 91.50 84 PRO A N 1
ATOM 657 C CA . PRO A 1 84 ? 3.980 -3.970 -14.867 1.00 91.50 84 PRO A CA 1
ATOM 658 C C . PRO A 1 84 ? 3.247 -5.287 -14.604 1.00 91.50 84 PRO A C 1
ATOM 660 O O . PRO A 1 84 ? 3.684 -6.352 -15.047 1.00 91.50 84 PRO A O 1
ATOM 663 N N . TYR A 1 85 ? 2.093 -5.209 -13.942 1.00 89.56 85 TYR A N 1
ATOM 664 C CA . TYR A 1 85 ? 1.157 -6.331 -13.930 1.00 89.56 85 TYR A CA 1
ATOM 665 C C . TYR A 1 85 ? 0.498 -6.470 -15.303 1.00 89.56 85 TYR A C 1
ATOM 667 O O . TYR A 1 85 ? 0.273 -5.483 -16.007 1.00 89.56 85 TYR A O 1
ATOM 675 N N . ARG A 1 86 ? 0.164 -7.707 -15.683 1.00 87.62 86 ARG A N 1
ATOM 676 C CA . ARG A 1 86 ? -0.563 -7.975 -16.932 1.00 87.62 86 ARG A CA 1
ATOM 677 C C . ARG A 1 86 ? -1.948 -7.323 -16.931 1.00 87.62 86 ARG A C 1
ATOM 679 O O . ARG A 1 86 ? -2.398 -6.846 -17.967 1.00 87.62 86 ARG A O 1
ATOM 686 N N . GLU A 1 87 ? -2.600 -7.318 -15.774 1.00 87.56 87 GLU A N 1
ATOM 687 C CA . GLU A 1 87 ? -3.932 -6.761 -15.551 1.00 87.56 87 GLU A CA 1
ATOM 688 C C . GLU A 1 87 ? -3.910 -5.855 -14.317 1.00 87.56 87 GLU A C 1
ATOM 690 O O . GLU A 1 87 ? -3.036 -5.982 -13.456 1.00 87.56 87 GLU A O 1
ATOM 695 N N . ALA A 1 88 ? -4.855 -4.916 -14.240 1.00 82.69 88 ALA A N 1
ATOM 696 C CA . ALA A 1 88 ? -4.959 -4.021 -13.097 1.00 82.69 88 ALA A CA 1
ATOM 697 C C . ALA A 1 88 ? -5.314 -4.808 -11.829 1.00 82.69 88 ALA A C 1
ATOM 699 O O . ALA A 1 88 ? -6.266 -5.586 -11.820 1.00 82.69 88 ALA A O 1
ATOM 700 N N . LEU A 1 89 ? -4.572 -4.561 -10.751 1.00 85.00 89 LEU A N 1
ATOM 701 C CA . LEU A 1 89 ? -4.893 -5.112 -9.442 1.00 85.00 89 LEU A CA 1
ATOM 702 C C . LEU A 1 89 ? -5.963 -4.261 -8.764 1.00 85.00 89 LEU A C 1
ATOM 704 O O . LEU A 1 89 ? -5.871 -3.032 -8.726 1.00 85.00 89 LEU A O 1
ATOM 708 N N . PHE A 1 90 ? -6.966 -4.924 -8.202 1.00 86.25 90 PHE A N 1
ATOM 709 C CA . PHE A 1 90 ? -7.983 -4.305 -7.369 1.00 86.25 90 PHE A CA 1
ATOM 710 C C . PHE A 1 90 ? -8.467 -5.303 -6.319 1.00 86.25 90 PHE A C 1
ATOM 712 O O . PHE A 1 90 ? -8.328 -6.514 -6.476 1.00 86.25 90 PHE A O 1
ATOM 719 N N . THR A 1 91 ? -9.043 -4.781 -5.243 1.00 86.31 91 THR A N 1
ATOM 720 C CA . THR A 1 91 ? -9.700 -5.580 -4.208 1.00 86.31 91 THR A CA 1
ATOM 721 C C . THR A 1 91 ? -10.965 -4.870 -3.747 1.00 86.31 91 THR A C 1
ATOM 723 O O . THR A 1 91 ? -11.087 -3.649 -3.889 1.00 86.31 91 THR A O 1
ATOM 726 N N . ALA A 1 92 ? -11.912 -5.634 -3.216 1.00 89.31 92 ALA A N 1
ATOM 727 C CA . ALA A 1 92 ? -13.135 -5.127 -2.620 1.00 89.31 92 ALA A CA 1
ATOM 728 C C . ALA A 1 92 ? -13.140 -5.487 -1.136 1.00 89.31 92 ALA A C 1
ATOM 730 O O . ALA A 1 92 ? -12.779 -6.595 -0.759 1.00 89.31 92 ALA A O 1
ATOM 731 N N . LEU A 1 93 ? -13.559 -4.542 -0.300 1.00 89.25 93 LEU A N 1
ATOM 732 C CA . LEU A 1 93 ? -13.701 -4.744 1.135 1.00 89.25 93 LEU A CA 1
ATOM 733 C C . LEU A 1 93 ? -15.140 -4.438 1.517 1.00 89.25 93 LEU A C 1
ATOM 735 O O . LEU A 1 93 ? -15.680 -3.397 1.137 1.00 89.25 93 LEU A O 1
ATOM 739 N N . THR A 1 94 ? -15.749 -5.326 2.295 1.00 93.88 94 THR A N 1
ATOM 740 C CA . THR A 1 94 ? -17.082 -5.098 2.850 1.00 93.88 94 THR A CA 1
ATOM 741 C C . THR A 1 94 ? -16.954 -4.683 4.305 1.00 93.88 94 THR A C 1
ATOM 743 O O . THR A 1 94 ? -16.326 -5.373 5.103 1.00 93.88 94 THR A O 1
ATOM 746 N N . PHE A 1 95 ? -17.562 -3.556 4.671 1.00 91.69 95 PHE A N 1
ATOM 747 C CA . PHE A 1 95 ? -17.638 -3.124 6.061 1.00 91.69 95 PHE A CA 1
ATOM 748 C C . PHE A 1 95 ? -18.985 -3.525 6.666 1.00 91.69 95 PHE A C 1
ATOM 750 O O . PHE A 1 95 ? -20.032 -3.080 6.199 1.00 91.69 95 PHE A O 1
ATOM 757 N N . ASP A 1 96 ? -18.948 -4.338 7.722 1.00 93.62 96 ASP A N 1
ATOM 758 C CA . ASP A 1 96 ? -20.104 -4.624 8.569 1.00 93.62 96 ASP A CA 1
ATOM 759 C C . ASP A 1 96 ? -20.151 -3.607 9.724 1.00 93.62 96 ASP A C 1
ATOM 761 O O . ASP A 1 96 ? -19.359 -3.719 10.668 1.00 93.62 96 ASP A O 1
ATOM 765 N N . PRO A 1 97 ? -21.077 -2.630 9.704 1.00 90.06 97 PRO A N 1
ATOM 766 C CA . PRO A 1 97 ? -21.157 -1.605 10.737 1.00 90.06 97 PRO A CA 1
ATOM 767 C C . PRO A 1 97 ? -21.685 -2.136 12.074 1.00 90.06 97 PRO A C 1
ATOM 769 O O . PRO A 1 97 ? -21.366 -1.563 13.114 1.00 90.06 97 PRO A O 1
ATOM 772 N N . LYS A 1 98 ? -22.470 -3.224 12.076 1.00 93.19 98 LYS A N 1
ATOM 773 C CA . LYS A 1 98 ? -23.061 -3.785 13.299 1.00 93.19 98 LYS A CA 1
ATOM 774 C C . LYS A 1 98 ? -21.987 -4.440 14.155 1.00 93.19 98 LYS A C 1
ATOM 776 O O . LYS A 1 98 ? -21.937 -4.219 15.360 1.00 93.19 98 LYS A O 1
ATOM 781 N N . ASN A 1 99 ? -21.131 -5.235 13.517 1.00 90.75 99 ASN A N 1
ATOM 782 C CA . ASN A 1 99 ? -20.025 -5.913 14.191 1.00 90.75 99 ASN A CA 1
ATOM 783 C C . ASN A 1 99 ? -18.715 -5.119 14.137 1.00 90.75 99 ASN A C 1
ATOM 785 O O . ASN A 1 99 ? -17.749 -5.510 14.786 1.00 90.75 99 ASN A O 1
ATOM 789 N N . ARG A 1 100 ? -18.689 -4.014 13.381 1.00 88.06 100 ARG A N 1
ATOM 790 C CA . ARG A 1 100 ? -17.530 -3.144 13.151 1.00 88.06 100 ARG A CA 1
ATOM 791 C C . ARG A 1 100 ? -16.316 -3.898 12.611 1.00 88.06 100 ARG A C 1
ATOM 793 O O . ARG A 1 100 ? -15.199 -3.723 13.090 1.00 88.06 100 ARG A O 1
ATOM 800 N N . LYS A 1 101 ? -16.548 -4.741 11.606 1.00 86.25 101 LYS A N 1
ATOM 801 C CA . LYS A 1 101 ? -15.528 -5.606 10.998 1.00 86.25 101 LYS A CA 1
ATOM 802 C C . LYS A 1 101 ? -15.401 -5.349 9.506 1.00 86.25 101 LYS A C 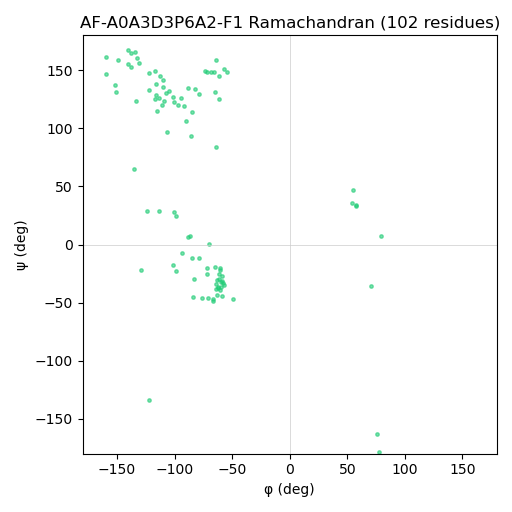1
ATOM 804 O O . LYS A 1 101 ? -16.390 -5.052 8.839 1.00 86.25 101 LYS A O 1
ATOM 809 N N . ILE A 1 102 ? -14.183 -5.506 8.998 1.00 88.19 102 ILE A N 1
ATOM 810 C CA . ILE A 1 102 ? -13.925 -5.641 7.564 1.00 88.19 102 ILE A CA 1
ATOM 811 C C . ILE A 1 102 ? -14.010 -7.122 7.203 1.00 88.19 102 ILE A C 1
ATOM 813 O O . ILE A 1 102 ? -13.476 -7.971 7.916 1.00 88.19 102 ILE A O 1
ATOM 817 N N . ILE A 1 103 ? -14.695 -7.411 6.105 1.00 84.62 103 ILE A N 1
ATOM 818 C CA . ILE A 1 103 ? -14.805 -8.721 5.475 1.00 84.62 103 ILE A CA 1
ATOM 819 C C . ILE A 1 103 ? -14.100 -8.597 4.123 1.00 84.62 103 ILE A C 1
ATOM 821 O O . ILE A 1 103 ? -14.391 -7.665 3.363 1.00 84.62 103 ILE A O 1
ATOM 825 N N . VAL A 1 104 ? -13.151 -9.499 3.883 1.00 72.38 104 VAL A N 1
ATOM 826 C CA . VAL A 1 104 ? -12.372 -9.613 2.643 1.00 72.38 104 VAL A CA 1
ATOM 827 C C . VAL A 1 104 ? -12.962 -10.731 1.801 1.00 72.38 104 VAL A C 1
ATOM 829 O O . VAL A 1 104 ? -13.239 -11.799 2.395 1.00 72.38 104 VAL A O 1
#

Radius of gyration: 17.74 Å; Cα contacts (8 Å, |Δi|>4): 166; chains: 1; bounding box: 43×19×52 Å

Mean predicted aligned error: 4.18 Å

Foldseek 3Di:
DAFLDDPRHDPCSVVVLVVVLVVLVPALEAEDEPPLDFDWDDGSNHIYTYDNQDQWDFQPDVQFDDPDDPVVCVVVVSCSRIGGDPDHDDDDWDADPVVSHIDD

Solvent-accessible surface area (backbone atoms only — not comparable to full-atom values): 6251 Å² total; per-residue (Å²): 86,70,20,60,61,76,76,80,36,47,96,60,20,70,60,54,46,57,59,49,30,78,39,24,94,75,44,70,67,47,74,23,26,84,71,65,39,77,46,79,47,75,54,64,74,28,38,36,38,35,40,49,69,49,67,48,46,82,66,38,78,92,61,55,41,81,89,61,61,68,77,54,40,73,78,39,64,68,52,26,26,37,52,64,52,95,62,83,64,83,86,73,76,46,77,42,78,88,81,58,41,81,46,120